Protein AF-A0A6L4AV09-F1 (afdb_monomer_lite)

Structure (mmCIF, N/CA/C/O backbone):
data_AF-A0A6L4AV09-F1
#
_entry.id   AF-A0A6L4AV09-F1
#
loop_
_atom_site.group_PDB
_atom_site.id
_atom_site.type_symbol
_atom_site.label_atom_id
_atom_site.label_alt_id
_atom_site.label_comp_id
_atom_site.label_asym_id
_atom_site.label_entity_id
_atom_site.label_seq_id
_atom_site.pdbx_PDB_ins_code
_atom_site.Cartn_x
_atom_site.Cartn_y
_atom_site.Cartn_z
_atom_site.occupancy
_atom_site.B_iso_or_equiv
_atom_site.auth_seq_id
_atom_site.auth_comp_id
_atom_site.auth_asym_id
_atom_site.auth_atom_id
_atom_site.pdbx_PDB_model_num
ATOM 1 N N . MET A 1 1 ? -16.562 16.890 28.223 1.00 42.34 1 MET A N 1
ATOM 2 C CA . MET A 1 1 ? -15.487 16.801 27.210 1.00 42.34 1 MET A CA 1
ATOM 3 C C . MET A 1 1 ? -16.127 16.490 25.871 1.00 42.34 1 MET A C 1
ATOM 5 O O . MET A 1 1 ? -16.918 15.554 25.822 1.00 42.34 1 MET A O 1
ATOM 9 N N . PRO A 1 2 ? -15.902 17.314 24.840 1.00 45.25 2 PRO A N 1
ATOM 10 C CA . PRO A 1 2 ? -16.667 17.239 23.610 1.00 45.25 2 PRO A CA 1
ATOM 11 C C . PRO A 1 2 ? -16.324 15.964 22.837 1.00 45.25 2 PRO A C 1
ATOM 13 O O . PRO A 1 2 ? -15.172 15.541 22.757 1.00 45.25 2 PRO A O 1
ATOM 16 N N . LEU A 1 3 ? -17.385 15.363 22.312 1.00 47.59 3 LEU A N 1
ATOM 17 C CA . LEU A 1 3 ? -17.435 14.179 21.468 1.00 47.59 3 LEU A CA 1
ATOM 18 C C . LEU A 1 3 ? -16.415 14.290 20.327 1.00 47.59 3 LEU A C 1
ATOM 20 O O . LEU A 1 3 ? -16.528 15.165 19.470 1.00 47.59 3 LEU A O 1
ATOM 24 N N . LEU A 1 4 ? -15.424 13.397 20.304 1.00 49.34 4 LEU A N 1
ATOM 25 C CA . LEU A 1 4 ? -14.531 13.249 19.159 1.00 49.34 4 LEU A CA 1
ATOM 26 C C . LEU A 1 4 ? -15.359 12.813 17.944 1.00 49.34 4 LEU A C 1
ATOM 28 O O . LEU A 1 4 ? -15.794 11.667 17.834 1.00 49.34 4 LEU A O 1
ATOM 32 N N . SER A 1 5 ? -15.580 13.765 17.041 1.00 43.50 5 SER A N 1
ATOM 33 C CA . SER A 1 5 ? -16.205 13.609 15.734 1.00 43.50 5 SER A CA 1
ATOM 34 C C . SER A 1 5 ? -15.740 12.352 14.986 1.00 43.50 5 SER A C 1
ATOM 36 O O . SER A 1 5 ? -14.649 12.292 14.426 1.00 43.50 5 SER A O 1
ATOM 38 N N . GLY A 1 6 ? -16.625 11.359 14.901 1.00 47.72 6 GLY A N 1
ATOM 39 C CA . GLY A 1 6 ? -17.060 10.781 13.623 1.00 47.72 6 GLY A CA 1
ATOM 40 C C . GLY A 1 6 ? -16.080 9.963 12.771 1.00 47.72 6 GLY A C 1
ATOM 41 O O . GLY A 1 6 ? -16.449 9.576 11.662 1.00 47.72 6 GLY A O 1
ATOM 42 N N . ARG A 1 7 ? -14.862 9.643 13.222 1.00 55.66 7 ARG A N 1
ATOM 43 C CA . ARG A 1 7 ? -14.002 8.663 12.530 1.00 55.66 7 ARG A CA 1
ATOM 44 C C . ARG A 1 7 ? -13.794 7.441 13.409 1.00 55.66 7 ARG A C 1
ATOM 46 O O . ARG A 1 7 ? -13.037 7.478 14.370 1.00 55.66 7 ARG A O 1
ATOM 53 N N . THR A 1 8 ? -14.447 6.333 13.048 1.00 79.19 8 THR A N 1
ATOM 54 C CA . THR A 1 8 ? -14.155 5.020 13.641 1.00 79.19 8 THR A CA 1
ATOM 55 C C . THR A 1 8 ? -12.644 4.770 13.538 1.00 79.19 8 THR A C 1
ATOM 57 O O . THR A 1 8 ? -12.118 4.951 12.436 1.00 79.19 8 THR A O 1
ATOM 60 N N . PRO A 1 9 ? -11.942 4.346 14.601 1.00 87.25 9 PRO A N 1
ATOM 61 C CA . PRO A 1 9 ? -10.480 4.190 14.610 1.00 87.25 9 PRO A CA 1
ATOM 62 C C . PRO A 1 9 ? -9.963 3.337 13.441 1.00 87.25 9 PRO A C 1
ATOM 64 O O . PRO A 1 9 ? -8.934 3.646 12.852 1.00 87.25 9 PRO A O 1
ATOM 67 N N . ALA A 1 10 ? -10.750 2.352 12.999 1.00 89.06 10 ALA A N 1
ATOM 68 C CA . ALA A 1 10 ? -10.471 1.554 11.805 1.00 89.06 10 ALA A CA 1
ATOM 69 C C . ALA A 1 10 ? -10.362 2.372 10.502 1.00 89.06 10 ALA A C 1
ATOM 71 O O . ALA A 1 10 ? -9.539 2.059 9.651 1.00 89.06 10 ALA A O 1
ATOM 72 N N . ARG A 1 11 ? -11.166 3.431 10.336 1.00 92.31 11 ARG A N 1
ATOM 73 C CA . ARG A 1 11 ? -11.108 4.329 9.169 1.00 92.31 11 ARG A CA 1
ATOM 74 C C . ARG A 1 11 ? -9.844 5.183 9.191 1.00 92.31 11 ARG A C 1
ATOM 76 O O . ARG A 1 11 ? -9.250 5.406 8.143 1.00 92.31 11 ARG A O 1
ATOM 83 N N . ALA A 1 12 ? -9.446 5.662 10.370 1.00 92.75 12 ALA A N 1
ATOM 84 C CA . ALA A 1 12 ? -8.198 6.402 10.524 1.00 92.75 12 ALA A CA 1
ATOM 85 C C . ALA A 1 12 ? -6.990 5.500 10.236 1.00 92.75 12 ALA A C 1
ATOM 87 O O . ALA A 1 12 ? -6.116 5.892 9.472 1.00 92.75 12 ALA A O 1
ATOM 88 N N . ALA A 1 13 ? -6.988 4.274 10.768 1.00 94.56 13 ALA A N 1
ATOM 89 C CA . ALA A 1 13 ? -5.955 3.280 10.493 1.00 94.56 13 ALA A CA 1
ATOM 90 C C . ALA A 1 13 ? -5.859 2.937 8.999 1.00 94.56 13 ALA A C 1
ATOM 92 O O . ALA A 1 13 ? -4.762 2.921 8.453 1.00 94.56 13 ALA A O 1
ATOM 93 N N . ALA A 1 14 ? -6.998 2.738 8.325 1.00 96.12 14 ALA A N 1
ATOM 94 C CA . ALA A 1 14 ? -7.040 2.491 6.884 1.00 96.12 14 ALA A CA 1
ATOM 95 C C . ALA A 1 14 ? -6.399 3.630 6.081 1.00 96.12 14 ALA A C 1
ATOM 97 O O . ALA A 1 14 ? -5.573 3.384 5.206 1.00 96.12 14 ALA A O 1
ATOM 98 N N . LEU A 1 15 ? -6.764 4.879 6.398 1.00 96.50 15 LEU A N 1
ATOM 99 C CA . LEU A 1 15 ? -6.229 6.058 5.720 1.00 96.50 15 LEU A CA 1
ATOM 100 C C . LEU A 1 15 ? -4.721 6.194 5.944 1.00 96.50 15 LEU A C 1
ATOM 102 O O . LEU A 1 15 ? -3.981 6.413 4.991 1.00 96.50 15 LEU A O 1
ATOM 106 N N . TRP A 1 16 ? -4.258 6.044 7.185 1.00 96.69 16 TRP A N 1
ATOM 107 C CA . TRP A 1 16 ? -2.833 6.133 7.496 1.00 96.69 16 TRP A CA 1
ATOM 108 C C . TRP A 1 16 ? -2.022 5.023 6.837 1.00 96.69 16 TRP A C 1
ATOM 110 O O . TRP A 1 16 ? -0.967 5.309 6.282 1.00 96.69 16 TRP A O 1
ATOM 120 N N . ALA A 1 17 ? -2.523 3.787 6.837 1.00 96.75 17 ALA A N 1
ATOM 121 C CA . ALA A 1 17 ? -1.865 2.674 6.162 1.00 96.75 17 ALA A CA 1
ATOM 122 C C . ALA A 1 17 ? -1.769 2.905 4.649 1.00 96.75 17 ALA A C 1
ATOM 124 O O . ALA A 1 17 ? -0.698 2.718 4.082 1.00 96.75 17 ALA A O 1
ATOM 125 N N . PHE A 1 18 ? -2.842 3.392 4.017 1.00 97.06 18 PHE A N 1
ATOM 126 C CA . PHE A 1 18 ? -2.832 3.757 2.599 1.00 97.06 18 PHE A CA 1
ATOM 127 C C . PHE A 1 18 ? -1.784 4.834 2.288 1.00 97.06 18 PHE A C 1
ATOM 129 O O . PHE A 1 18 ? -1.005 4.695 1.347 1.00 97.06 18 PHE A O 1
ATOM 136 N N . LEU A 1 19 ? -1.745 5.907 3.085 1.00 97.69 19 LEU A N 1
ATOM 137 C CA . LEU A 1 19 ? -0.812 7.019 2.883 1.00 97.69 19 LEU A CA 1
ATOM 138 C C . LEU A 1 19 ? 0.643 6.598 3.105 1.00 97.69 19 LEU A C 1
ATOM 140 O O . LEU A 1 19 ? 1.507 6.964 2.313 1.00 97.69 19 LEU A O 1
ATOM 144 N N . LEU A 1 20 ? 0.914 5.826 4.160 1.00 97.56 20 LEU A N 1
ATOM 145 C CA . LEU A 1 20 ? 2.251 5.308 4.451 1.00 97.56 20 LEU A CA 1
ATOM 146 C C . LEU A 1 20 ? 2.729 4.360 3.357 1.00 97.56 20 LEU A C 1
ATOM 148 O O . LEU A 1 20 ? 3.865 4.483 2.907 1.00 97.56 20 LEU A O 1
ATOM 152 N N . HIS A 1 21 ? 1.858 3.461 2.898 1.00 97.50 21 HIS A N 1
ATOM 153 C CA . HIS A 1 21 ? 2.149 2.577 1.774 1.00 97.50 21 HIS A CA 1
ATOM 154 C C . HIS A 1 21 ? 2.461 3.382 0.511 1.00 97.50 21 HIS A C 1
ATOM 156 O O . HIS A 1 21 ? 3.537 3.223 -0.056 1.00 97.50 21 HIS A O 1
ATOM 162 N N . THR A 1 22 ? 1.591 4.324 0.142 1.00 97.00 22 THR A N 1
ATOM 163 C CA . THR A 1 22 ? 1.787 5.209 -1.017 1.00 97.00 22 THR A CA 1
ATOM 164 C C . THR A 1 22 ? 3.130 5.936 -0.940 1.00 97.00 22 THR A C 1
ATOM 166 O O . THR A 1 22 ? 3.898 5.941 -1.900 1.00 97.00 22 THR A O 1
ATOM 169 N N . ALA A 1 23 ? 3.447 6.527 0.215 1.00 97.50 23 ALA A N 1
ATOM 170 C CA . ALA A 1 23 ? 4.707 7.226 0.426 1.00 97.50 23 ALA A CA 1
ATOM 171 C C . ALA A 1 23 ? 5.916 6.287 0.301 1.00 97.50 23 ALA A C 1
ATOM 173 O O . ALA A 1 23 ? 6.908 6.660 -0.325 1.00 97.50 23 ALA A O 1
ATOM 174 N N . ALA A 1 24 ? 5.830 5.071 0.847 1.00 96.12 24 ALA A N 1
ATOM 175 C CA . ALA A 1 24 ? 6.882 4.067 0.745 1.00 96.12 24 ALA A CA 1
ATOM 176 C C . ALA A 1 24 ? 7.093 3.599 -0.702 1.00 96.12 24 ALA A C 1
ATOM 178 O O . ALA A 1 24 ? 8.233 3.563 -1.162 1.00 96.12 24 ALA A O 1
ATOM 179 N N . VAL A 1 25 ? 6.01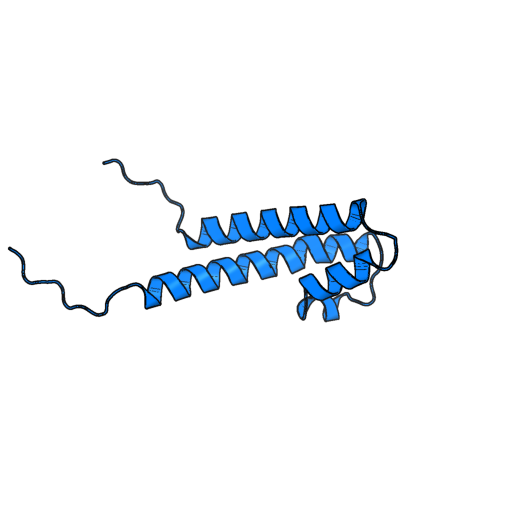5 3.321 -1.441 1.00 95.31 25 VAL A N 1
ATOM 180 C CA . VAL A 1 25 ? 6.072 2.920 -2.854 1.00 95.31 25 VAL A CA 1
ATOM 181 C C . VAL A 1 25 ? 6.735 4.000 -3.704 1.00 95.31 25 VAL A C 1
ATOM 183 O O . VAL A 1 25 ? 7.669 3.710 -4.451 1.00 95.31 25 VAL A O 1
ATOM 186 N N . LEU A 1 26 ? 6.311 5.259 -3.555 1.00 95.06 26 LEU A N 1
ATOM 187 C CA . LEU A 1 26 ? 6.912 6.380 -4.280 1.00 95.06 26 LEU A CA 1
ATOM 188 C C . LEU A 1 26 ? 8.379 6.583 -3.887 1.00 95.06 26 LEU A C 1
ATOM 190 O O . LEU A 1 26 ? 9.224 6.812 -4.751 1.00 95.06 26 LEU A O 1
ATOM 194 N N . TRP A 1 27 ? 8.706 6.475 -2.597 1.00 95.44 27 TRP A N 1
ATOM 195 C CA . TRP A 1 27 ? 10.085 6.590 -2.132 1.00 95.44 27 TRP A CA 1
ATOM 196 C C . TRP A 1 27 ? 10.982 5.511 -2.747 1.00 95.44 27 TRP A C 1
ATOM 198 O O . TRP A 1 27 ? 12.052 5.844 -3.253 1.00 95.44 27 TRP A O 1
ATOM 208 N N . ILE A 1 28 ? 10.536 4.253 -2.778 1.00 93.75 28 ILE A N 1
ATOM 209 C CA . ILE A 1 28 ? 11.271 3.153 -3.414 1.00 93.75 28 ILE A CA 1
ATOM 210 C C . ILE A 1 28 ? 11.429 3.424 -4.907 1.00 93.75 28 ILE A C 1
ATOM 212 O O . ILE A 1 28 ? 12.553 3.432 -5.403 1.00 93.75 28 ILE A O 1
ATOM 216 N N . HIS A 1 29 ? 10.334 3.729 -5.604 1.00 90.56 29 HIS A N 1
ATOM 217 C CA . HIS A 1 29 ? 10.345 3.964 -7.046 1.00 90.56 29 HIS A CA 1
ATOM 218 C C . HIS A 1 29 ? 11.335 5.062 -7.468 1.00 90.56 29 HIS A C 1
ATOM 220 O O . HIS A 1 29 ? 12.060 4.893 -8.444 1.00 90.56 29 HIS A O 1
ATOM 226 N N . PHE A 1 30 ? 11.404 6.172 -6.724 1.00 91.75 30 PHE A N 1
ATOM 227 C CA . PHE A 1 30 ? 12.265 7.306 -7.082 1.00 91.75 30 PHE A CA 1
ATOM 228 C C . PHE A 1 30 ? 13.692 7.237 -6.528 1.00 91.75 30 PHE A C 1
ATOM 230 O O . PHE A 1 30 ? 14.552 7.982 -7.000 1.00 91.75 30 PHE A O 1
ATOM 237 N N . ARG A 1 31 ? 13.962 6.430 -5.495 1.00 91.75 31 ARG A N 1
ATOM 238 C CA . ARG A 1 31 ? 15.280 6.405 -4.828 1.00 91.75 31 ARG A CA 1
ATOM 239 C C . ARG A 1 31 ? 16.086 5.146 -5.091 1.00 91.75 31 ARG A C 1
ATOM 241 O O . ARG A 1 31 ? 17.294 5.168 -4.864 1.00 91.75 31 ARG A O 1
ATOM 248 N N . TRP A 1 32 ? 15.450 4.065 -5.521 1.00 90.44 32 TRP A N 1
ATOM 249 C CA . TRP A 1 32 ? 16.123 2.788 -5.713 1.00 90.44 32 TRP A CA 1
ATOM 250 C C . TRP A 1 32 ? 16.584 2.608 -7.155 1.00 90.44 32 TRP A C 1
ATOM 252 O O . TRP A 1 32 ? 16.079 3.238 -8.083 1.00 90.44 32 TRP A O 1
ATOM 262 N N . GLN A 1 33 ? 17.578 1.739 -7.338 1.00 83.31 33 GLN A N 1
ATOM 263 C CA . GLN A 1 33 ? 18.075 1.403 -8.667 1.00 83.31 33 GLN A CA 1
ATOM 264 C C . GLN A 1 33 ? 16.986 0.681 -9.484 1.00 83.31 33 GLN A C 1
ATOM 266 O O . GLN A 1 33 ? 16.260 -0.153 -8.924 1.00 83.31 33 GLN A O 1
ATOM 271 N N . PRO A 1 34 ? 16.895 0.948 -10.802 1.00 73.25 34 PRO A N 1
ATOM 272 C CA . PRO A 1 34 ? 15.995 0.222 -11.694 1.00 73.25 34 PRO A CA 1
ATOM 273 C C . PRO A 1 34 ? 16.187 -1.299 -11.567 1.00 73.25 34 PRO A C 1
ATOM 275 O O . PRO A 1 34 ? 17.316 -1.783 -11.550 1.00 73.25 34 PRO A O 1
ATOM 278 N N . GLY A 1 35 ? 15.091 -2.053 -11.439 1.00 71.88 35 GLY A N 1
ATOM 279 C CA . GLY A 1 35 ? 15.092 -3.516 -11.272 1.00 71.88 35 GLY A CA 1
ATOM 280 C C . GLY A 1 35 ? 15.085 -4.009 -9.817 1.00 71.88 35 GLY A C 1
ATOM 281 O O . GLY A 1 35 ? 14.330 -4.923 -9.496 1.00 71.88 35 GLY A O 1
ATOM 282 N N . LEU A 1 36 ? 15.837 -3.377 -8.908 1.00 83.12 36 LEU A N 1
ATOM 283 C CA . LEU A 1 36 ? 15.750 -3.678 -7.467 1.00 83.12 36 LEU A CA 1
ATOM 284 C C . LEU A 1 36 ? 14.458 -3.120 -6.854 1.00 83.12 36 LEU A C 1
ATOM 286 O O . LEU A 1 36 ? 13.829 -3.787 -6.033 1.00 83.12 36 LEU A O 1
ATOM 290 N N . GLY A 1 37 ? 14.049 -1.918 -7.280 1.00 85.19 37 GLY A N 1
ATOM 291 C CA . GLY A 1 37 ? 12.820 -1.271 -6.813 1.00 85.19 37 GLY A CA 1
ATOM 292 C C . GLY A 1 37 ? 11.569 -2.109 -7.088 1.00 85.19 37 GLY A C 1
ATOM 293 O O . GLY A 1 37 ? 10.810 -2.384 -6.164 1.00 85.19 37 GLY A O 1
ATOM 294 N N . ASP A 1 38 ? 11.398 -2.590 -8.322 1.00 85.19 38 ASP A N 1
ATOM 295 C CA . ASP A 1 38 ? 10.223 -3.381 -8.720 1.00 85.19 38 ASP A CA 1
ATOM 296 C C . ASP A 1 38 ? 10.117 -4.693 -7.923 1.00 85.19 38 ASP A C 1
ATOM 298 O O . ASP A 1 38 ? 9.028 -5.078 -7.499 1.00 85.19 38 ASP A O 1
ATOM 302 N N . GLY A 1 39 ? 11.251 -5.340 -7.628 1.00 89.31 39 GLY A N 1
ATOM 303 C CA . GLY A 1 39 ? 11.284 -6.530 -6.775 1.00 89.31 39 GLY A CA 1
ATOM 304 C C . GLY A 1 39 ? 10.839 -6.249 -5.336 1.00 89.31 39 GLY A C 1
ATOM 305 O O . GLY A 1 39 ? 10.060 -7.015 -4.769 1.00 89.31 39 GLY A O 1
ATOM 306 N N . VAL A 1 40 ? 11.285 -5.139 -4.741 1.00 91.44 40 VAL A N 1
ATOM 307 C CA . VAL A 1 40 ? 10.880 -4.746 -3.377 1.00 91.44 40 VAL A CA 1
ATOM 308 C C . VAL A 1 40 ? 9.394 -4.406 -3.325 1.00 91.44 40 VAL A C 1
ATOM 310 O O . VAL A 1 40 ? 8.690 -4.856 -2.423 1.00 91.44 40 VAL A O 1
ATOM 313 N N . LEU A 1 41 ? 8.903 -3.661 -4.312 1.00 92.25 41 LEU A N 1
ATOM 314 C CA . LEU A 1 41 ? 7.486 -3.335 -4.445 1.00 92.25 41 LEU A CA 1
ATOM 315 C C . LEU A 1 41 ? 6.629 -4.603 -4.593 1.00 92.25 41 LEU A C 1
ATOM 317 O O . LEU A 1 41 ? 5.607 -4.738 -3.923 1.00 92.25 41 LEU A O 1
ATOM 321 N N . ALA A 1 42 ? 7.076 -5.577 -5.393 1.00 91.88 42 ALA A N 1
ATOM 322 C CA . ALA A 1 42 ? 6.383 -6.857 -5.535 1.00 91.88 42 ALA A CA 1
ATOM 323 C C . ALA A 1 42 ? 6.290 -7.614 -4.200 1.00 91.88 42 ALA A C 1
ATOM 325 O O . ALA A 1 42 ? 5.257 -8.219 -3.910 1.00 91.88 42 ALA A 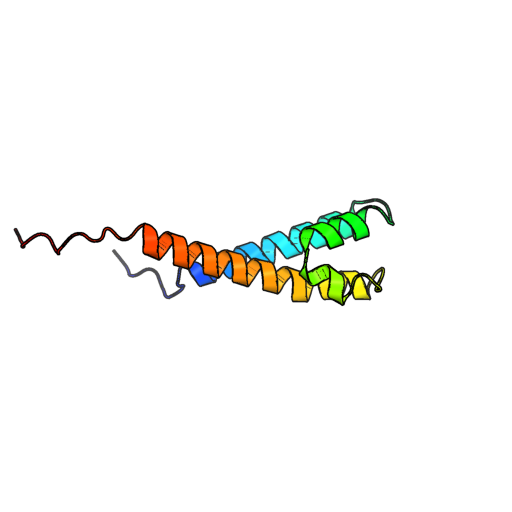O 1
ATOM 326 N N . TRP A 1 43 ? 7.332 -7.551 -3.368 1.00 93.06 43 TRP A N 1
ATOM 327 C CA . TRP A 1 43 ? 7.322 -8.134 -2.025 1.00 93.06 43 TRP A CA 1
ATOM 328 C C . TRP A 1 43 ? 6.402 -7.395 -1.052 1.00 93.06 43 TRP A C 1
ATOM 330 O O . TRP A 1 43 ? 5.703 -8.041 -0.274 1.00 93.06 43 TRP A O 1
ATOM 340 N N . MET A 1 44 ? 6.368 -6.063 -1.101 1.00 94.06 44 MET A N 1
ATOM 341 C CA . MET A 1 44 ? 5.486 -5.254 -0.249 1.00 94.06 44 MET A CA 1
ATOM 342 C C . MET A 1 44 ? 4.000 -5.524 -0.492 1.00 94.06 44 MET A C 1
ATOM 344 O O . MET A 1 44 ? 3.202 -5.438 0.442 1.00 94.06 44 MET A O 1
ATOM 348 N N . ASP A 1 45 ? 3.642 -5.846 -1.734 1.00 94.06 45 ASP A N 1
ATOM 349 C CA . ASP A 1 45 ? 2.260 -6.084 -2.154 1.00 94.06 45 ASP A CA 1
ATOM 350 C C . ASP A 1 45 ? 1.918 -7.577 -2.279 1.00 94.06 45 ASP A C 1
ATOM 352 O O . ASP A 1 45 ? 0.870 -7.939 -2.819 1.00 94.06 45 ASP A O 1
ATOM 356 N N . PHE A 1 46 ? 2.783 -8.472 -1.801 1.00 92.00 46 PHE A N 1
ATOM 357 C CA . PHE A 1 46 ? 2.540 -9.912 -1.842 1.00 92.00 46 PHE A CA 1
ATOM 358 C C . PHE A 1 46 ? 1.357 -10.313 -0.928 1.00 92.00 46 PHE A C 1
ATOM 360 O O . PHE A 1 46 ? 1.241 -9.797 0.185 1.00 92.00 46 PHE A O 1
ATOM 367 N N . PRO A 1 47 ? 0.475 -11.252 -1.337 1.00 93.38 47 PRO A N 1
ATOM 368 C CA . PRO A 1 47 ? 0.488 -12.031 -2.584 1.00 93.38 47 PRO A CA 1
ATOM 369 C C . PRO A 1 47 ? -0.198 -11.344 -3.771 1.00 93.38 47 PRO A C 1
ATOM 371 O O . PRO A 1 47 ? -0.214 -11.899 -4.867 1.00 93.38 47 PRO A O 1
ATOM 374 N N . LEU A 1 48 ? -0.789 -10.165 -3.572 1.00 92.19 48 LEU A N 1
ATOM 375 C CA . LEU A 1 48 ? -1.574 -9.466 -4.589 1.00 92.19 48 LEU A CA 1
ATOM 376 C C . LEU A 1 48 ? -0.733 -9.147 -5.837 1.00 92.19 48 LEU A C 1
ATOM 378 O O . LEU A 1 48 ? -1.220 -9.289 -6.957 1.00 92.19 48 LEU A O 1
ATOM 382 N N . SER A 1 49 ? 0.551 -8.841 -5.638 1.00 91.56 49 SER A N 1
ATOM 383 C CA . SER A 1 49 ? 1.534 -8.611 -6.701 1.00 91.56 49 SER A CA 1
ATOM 384 C C . SER A 1 49 ? 1.637 -9.733 -7.734 1.00 91.56 49 SER A C 1
ATOM 386 O O . SER A 1 49 ? 1.977 -9.455 -8.879 1.00 91.56 49 SER A O 1
ATOM 388 N N . LEU A 1 50 ? 1.272 -10.977 -7.406 1.00 93.19 50 LEU A N 1
ATOM 389 C CA . LEU A 1 50 ? 1.255 -12.085 -8.369 1.00 93.19 50 LEU A CA 1
ATOM 390 C C . LEU A 1 50 ? 0.282 -11.850 -9.536 1.00 93.19 50 LEU A C 1
ATOM 392 O O . LEU A 1 50 ? 0.504 -12.364 -10.629 1.00 93.19 50 LEU A O 1
ATOM 396 N N . LEU A 1 51 ? -0.770 -11.049 -9.335 1.00 93.44 51 LEU A N 1
ATOM 397 C CA . LEU A 1 51 ? -1.760 -10.740 -10.371 1.00 93.44 51 LEU A CA 1
ATOM 398 C C . LEU A 1 51 ? -1.215 -9.783 -11.444 1.00 93.44 51 LEU A C 1
ATOM 400 O O . LEU A 1 51 ? -1.691 -9.795 -12.578 1.00 93.44 51 LEU A O 1
ATOM 404 N N . TRP A 1 52 ? -0.210 -8.972 -11.107 1.00 89.69 52 TRP A N 1
ATOM 405 C CA . TRP A 1 52 ? 0.375 -7.964 -12.000 1.00 89.69 52 TRP A CA 1
ATOM 406 C C . TRP A 1 52 ? 1.904 -8.016 -12.073 1.00 89.69 52 TRP A C 1
ATOM 408 O O . TRP A 1 52 ? 2.518 -7.119 -12.639 1.00 89.69 52 TRP A O 1
ATOM 418 N N . GLY A 1 53 ? 2.538 -9.072 -11.560 1.00 85.00 53 GLY A N 1
ATOM 419 C CA . GLY A 1 53 ? 3.997 -9.234 -11.571 1.00 85.00 53 GLY A CA 1
ATOM 420 C C . GLY A 1 53 ? 4.600 -9.404 -12.969 1.00 85.00 53 GLY A C 1
ATOM 421 O O . GLY A 1 53 ? 5.812 -9.344 -13.127 1.00 85.00 53 GLY A O 1
ATOM 422 N N . HIS A 1 54 ? 3.757 -9.595 -13.988 1.00 88.94 54 HIS A N 1
ATOM 423 C CA . HIS A 1 54 ? 4.148 -9.569 -15.397 1.00 88.94 54 HIS A CA 1
ATOM 424 C C . HIS A 1 54 ? 4.268 -8.140 -15.963 1.00 88.94 54 HIS A C 1
ATOM 426 O O . HIS A 1 54 ? 4.784 -7.962 -17.065 1.00 88.94 54 HIS A O 1
ATOM 432 N N . LEU A 1 55 ? 3.766 -7.129 -15.246 1.00 89.25 55 LEU A N 1
ATOM 433 C CA . LEU A 1 55 ? 3.907 -5.720 -15.604 1.00 89.25 55 LEU A CA 1
ATOM 434 C C . LEU A 1 55 ? 5.245 -5.177 -15.092 1.00 89.25 55 LEU A C 1
ATOM 436 O O . LEU A 1 55 ? 5.763 -5.631 -14.076 1.00 89.25 55 LEU A O 1
ATOM 440 N N . SER A 1 56 ? 5.766 -4.148 -15.755 1.00 87.25 56 SER A N 1
ATOM 441 C CA . SER A 1 56 ? 6.971 -3.427 -15.334 1.00 87.25 56 SER A CA 1
ATOM 442 C C . SER A 1 56 ? 6.790 -1.916 -15.470 1.00 87.25 56 SER A C 1
ATOM 444 O O . SER A 1 56 ? 5.891 -1.446 -16.174 1.00 87.25 56 SER A O 1
ATOM 446 N N . GLY A 1 57 ? 7.620 -1.137 -14.772 1.00 86.88 57 GLY A N 1
ATOM 447 C CA . GLY A 1 57 ? 7.623 0.324 -14.872 1.00 86.88 57 GLY A CA 1
ATOM 448 C C . GLY A 1 57 ? 6.304 0.981 -14.441 1.00 86.88 57 GLY A C 1
ATOM 449 O O . GLY A 1 57 ? 5.766 0.696 -13.373 1.00 86.88 57 GLY A O 1
ATOM 450 N N . GLY A 1 58 ? 5.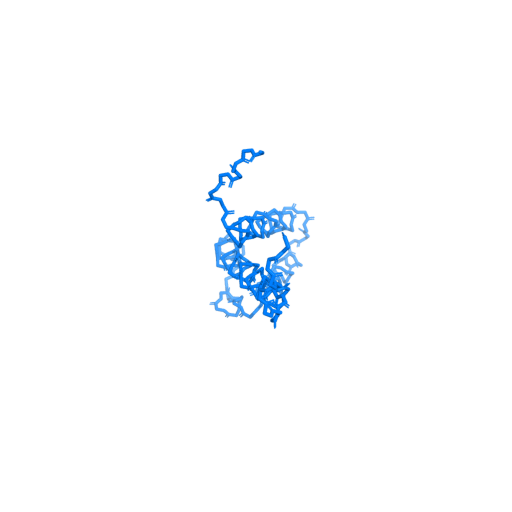784 1.898 -15.264 1.00 90.31 58 GLY A N 1
ATOM 451 C CA . GLY A 1 58 ? 4.615 2.728 -14.934 1.00 90.31 58 GLY A CA 1
ATOM 452 C C . GLY A 1 58 ? 3.333 1.946 -14.596 1.00 90.31 58 GLY A C 1
ATOM 453 O O . GLY A 1 58 ? 2.727 2.220 -13.560 1.00 90.31 58 GLY A O 1
ATOM 454 N N . PRO A 1 59 ? 2.912 0.961 -15.413 1.00 92.06 59 PRO A N 1
ATOM 455 C CA . PRO A 1 59 ? 1.760 0.119 -15.093 1.00 92.06 59 PRO A CA 1
ATOM 456 C C . PRO A 1 59 ? 1.917 -0.637 -13.771 1.00 92.06 59 PRO A C 1
ATOM 458 O O . PRO A 1 59 ? 0.990 -0.658 -12.964 1.00 92.06 59 PRO A O 1
ATOM 461 N N . PHE A 1 60 ? 3.098 -1.205 -13.518 1.00 91.31 60 PHE A N 1
ATOM 462 C CA . PHE A 1 60 ? 3.384 -1.908 -12.269 1.00 91.31 60 PHE A CA 1
ATOM 463 C C . PHE A 1 60 ? 3.267 -0.972 -11.055 1.00 91.31 60 PHE A C 1
ATOM 465 O O . PHE A 1 60 ? 2.594 -1.301 -10.077 1.00 91.31 60 PHE A O 1
ATOM 472 N N . LEU A 1 61 ? 3.825 0.239 -11.158 1.00 92.06 61 LEU A N 1
ATOM 473 C CA . LEU A 1 61 ? 3.690 1.278 -10.138 1.00 92.06 61 LEU A CA 1
ATOM 474 C C . LEU A 1 61 ? 2.221 1.642 -9.878 1.00 92.06 61 LEU A C 1
ATOM 476 O O . LEU A 1 61 ? 1.811 1.751 -8.724 1.00 92.06 61 LEU A O 1
ATOM 480 N N . ALA A 1 62 ? 1.412 1.811 -10.926 1.00 94.56 62 ALA A N 1
ATOM 481 C CA . ALA A 1 62 ? 0.002 2.168 -10.782 1.00 94.56 62 ALA A CA 1
ATOM 482 C C . ALA A 1 62 ? -0.792 1.092 -10.020 1.00 94.56 62 ALA A C 1
ATOM 484 O O . ALA A 1 62 ? -1.568 1.419 -9.119 1.00 94.56 62 ALA A O 1
ATOM 485 N N . PHE A 1 63 ? -0.569 -0.189 -10.336 1.00 94.81 63 PHE A N 1
ATOM 486 C CA . PHE A 1 63 ? -1.193 -1.296 -9.608 1.00 94.81 63 PHE A CA 1
ATOM 487 C C . PHE A 1 63 ? -0.702 -1.395 -8.165 1.00 94.81 63 PHE A C 1
ATOM 489 O O . PHE A 1 63 ? -1.525 -1.591 -7.272 1.00 94.81 63 PHE A O 1
ATOM 496 N N . SER A 1 64 ? 0.594 -1.188 -7.919 1.00 93.25 64 SER A N 1
ATOM 497 C CA . SER A 1 64 ? 1.142 -1.142 -6.561 1.00 93.25 64 SER A CA 1
ATOM 498 C C . SER A 1 64 ? 0.452 -0.056 -5.724 1.00 93.25 64 SER A C 1
ATOM 500 O O . SER A 1 64 ? -0.117 -0.347 -4.674 1.00 93.25 64 SER A O 1
ATOM 502 N N . LEU A 1 65 ? 0.358 1.175 -6.237 1.00 95.81 65 LEU A N 1
ATOM 503 C CA . LEU A 1 65 ? -0.292 2.293 -5.541 1.00 95.81 65 LEU A CA 1
ATOM 504 C C . LEU A 1 65 ? -1.779 2.045 -5.249 1.00 95.81 65 LEU A C 1
ATOM 506 O O . LEU A 1 65 ? -2.256 2.335 -4.152 1.00 95.81 65 LEU A O 1
ATOM 510 N N . LEU A 1 66 ? -2.526 1.525 -6.224 1.00 95.69 66 LEU A N 1
ATOM 511 C CA . LEU A 1 66 ? -3.972 1.352 -6.090 1.00 95.69 66 LEU A CA 1
ATOM 512 C C . LEU A 1 66 ? -4.326 0.076 -5.324 1.00 95.69 66 LEU A C 1
ATOM 514 O O . LEU A 1 66 ? -4.999 0.131 -4.295 1.00 95.69 66 LEU A O 1
ATOM 518 N N . ALA A 1 67 ? -3.892 -1.077 -5.829 1.00 94.75 67 ALA A N 1
ATOM 519 C CA . ALA A 1 67 ? -4.281 -2.377 -5.303 1.00 94.75 67 ALA A CA 1
ATOM 520 C C . ALA A 1 67 ? -3.479 -2.744 -4.045 1.00 94.75 67 ALA A C 1
ATOM 522 O O . ALA A 1 67 ? -4.070 -3.203 -3.065 1.00 94.75 67 ALA A O 1
ATOM 523 N N . GLY A 1 68 ? -2.171 -2.465 -4.030 1.00 94.44 68 GLY A N 1
ATOM 524 C CA . GLY A 1 68 ? -1.338 -2.586 -2.829 1.00 94.44 68 GLY A CA 1
ATOM 525 C C . GLY A 1 68 ? -1.813 -1.643 -1.723 1.00 94.44 68 GLY A C 1
ATOM 526 O O . GLY A 1 68 ? -2.112 -2.083 -0.611 1.00 94.44 68 GLY A O 1
ATOM 527 N N . GLY A 1 69 ? -2.026 -0.365 -2.047 1.00 95.81 69 GLY A N 1
ATOM 528 C CA . GLY A 1 69 ? -2.557 0.612 -1.092 1.00 95.81 69 GLY A CA 1
ATOM 529 C C . GLY A 1 69 ? -3.906 0.188 -0.497 1.00 95.81 69 GLY A C 1
ATOM 530 O O . GLY A 1 69 ? -4.108 0.260 0.720 1.00 95.81 69 GLY A O 1
ATOM 531 N N . ALA A 1 70 ? -4.826 -0.310 -1.329 1.00 96.56 70 ALA A N 1
ATOM 532 C CA . ALA A 1 70 ? -6.117 -0.826 -0.875 1.00 96.56 70 ALA A CA 1
ATOM 533 C C . ALA A 1 70 ? -5.976 -2.050 0.047 1.00 96.56 70 ALA A C 1
ATOM 535 O O . ALA A 1 70 ? -6.662 -2.117 1.071 1.00 96.56 70 ALA A O 1
ATOM 536 N N . LEU A 1 71 ? -5.074 -2.988 -0.268 1.00 96.06 71 LEU A N 1
ATOM 537 C CA . LEU A 1 71 ? -4.778 -4.145 0.581 1.00 96.06 71 LEU A CA 1
ATOM 538 C C . LEU A 1 71 ? -4.334 -3.697 1.979 1.00 96.06 71 LEU A C 1
ATOM 540 O O . LEU A 1 71 ? -4.922 -4.115 2.979 1.00 96.06 71 LEU A O 1
ATOM 544 N N . TRP A 1 72 ? -3.349 -2.801 2.059 1.00 97.00 72 TRP A N 1
ATOM 545 C CA . TRP A 1 72 ? -2.833 -2.296 3.333 1.00 97.00 72 TRP A CA 1
ATOM 546 C C . TRP A 1 72 ? -3.892 -1.536 4.137 1.00 97.00 72 TRP A C 1
ATOM 548 O O . TRP A 1 72 ? -3.990 -1.710 5.355 1.00 97.00 72 TRP A O 1
ATOM 558 N N . ALA A 1 73 ? -4.746 -0.758 3.469 1.00 97.19 73 ALA A N 1
ATOM 559 C CA . ALA A 1 73 ? -5.867 -0.077 4.109 1.00 97.19 73 ALA A CA 1
ATOM 560 C C . ALA A 1 73 ? -6.862 -1.067 4.743 1.00 97.19 73 ALA A C 1
ATOM 562 O O . ALA A 1 73 ? -7.289 -0.881 5.889 1.00 97.19 73 ALA A O 1
ATOM 563 N N . VAL A 1 74 ? -7.217 -2.134 4.019 1.00 96.75 74 VAL A N 1
ATOM 564 C CA . VAL A 1 74 ? -8.127 -3.186 4.498 1.00 96.75 74 VAL A CA 1
ATOM 565 C C . VAL A 1 74 ? -7.508 -3.959 5.660 1.00 96.75 74 VAL A C 1
ATOM 567 O O . VAL A 1 74 ? -8.185 -4.168 6.670 1.00 96.75 74 VAL A O 1
ATOM 570 N N . LEU A 1 75 ? -6.228 -4.330 5.564 1.00 96.00 75 LEU A N 1
ATOM 571 C CA . LEU A 1 75 ? -5.506 -5.021 6.634 1.00 96.00 75 LEU A CA 1
ATOM 572 C C . LEU A 1 75 ? -5.459 -4.181 7.909 1.00 96.00 75 LEU A C 1
ATOM 574 O O . LEU A 1 75 ? -5.839 -4.665 8.975 1.00 96.00 75 LEU A O 1
ATOM 578 N N . ALA A 1 76 ? -5.083 -2.905 7.811 1.00 96.44 76 ALA A N 1
ATOM 579 C CA . ALA A 1 76 ? -5.031 -2.013 8.965 1.00 96.44 76 ALA A CA 1
ATOM 580 C C . ALA A 1 76 ? -6.414 -1.806 9.599 1.00 96.44 76 ALA A C 1
ATOM 582 O O . ALA A 1 76 ? -6.553 -1.852 10.825 1.00 96.44 76 ALA A O 1
ATOM 583 N N . ALA A 1 77 ? -7.463 -1.635 8.786 1.00 95.06 77 ALA A N 1
ATOM 584 C CA . ALA A 1 77 ? -8.835 -1.554 9.281 1.00 95.06 77 ALA A CA 1
ATOM 585 C C . ALA A 1 77 ? -9.266 -2.843 9.996 1.00 95.06 77 ALA A C 1
ATOM 587 O O . ALA A 1 77 ? -9.871 -2.779 11.070 1.00 95.06 77 ALA A O 1
ATOM 588 N N . GLY A 1 78 ? -8.967 -4.002 9.405 1.00 95.44 78 GLY A N 1
ATOM 589 C CA . GLY A 1 78 ? -9.279 -5.323 9.945 1.00 95.44 78 GLY A CA 1
ATOM 590 C C . GLY A 1 78 ? -8.574 -5.579 11.273 1.00 95.44 78 GLY A C 1
ATOM 591 O O . GLY A 1 78 ? -9.238 -5.895 12.259 1.00 95.44 78 GLY A O 1
ATOM 592 N N . LEU A 1 79 ? -7.262 -5.342 11.329 1.00 95.50 79 LEU A N 1
ATOM 593 C CA . LEU A 1 79 ? -6.451 -5.455 12.542 1.00 95.50 79 LEU A CA 1
ATOM 594 C C . LEU A 1 79 ? -6.946 -4.510 13.636 1.00 95.50 79 LEU A C 1
ATOM 596 O O . LEU A 1 79 ? -7.157 -4.940 14.765 1.00 95.50 79 LEU A O 1
ATOM 600 N N . THR A 1 80 ? -7.235 -3.251 13.303 1.00 94.06 80 THR A N 1
ATOM 601 C CA . THR A 1 80 ? -7.770 -2.282 14.274 1.00 94.06 80 THR A CA 1
ATOM 602 C C . THR A 1 80 ? -9.112 -2.739 14.847 1.00 94.06 80 THR A C 1
ATOM 604 O O . THR A 1 80 ? -9.362 -2.603 16.044 1.00 94.06 80 THR A O 1
ATOM 607 N N . ARG A 1 81 ? -9.991 -3.308 14.010 1.00 91.75 81 ARG A N 1
ATOM 608 C CA . ARG A 1 81 ? -11.265 -3.881 14.469 1.00 91.75 81 ARG A CA 1
ATOM 609 C C . ARG A 1 81 ? -11.049 -5.107 15.348 1.00 91.75 81 ARG A C 1
ATOM 611 O O . ARG A 1 81 ? -11.741 -5.229 16.353 1.00 91.75 81 ARG A O 1
ATOM 618 N N . LEU A 1 82 ? -10.131 -5.996 14.977 1.00 92.75 82 LEU A N 1
ATOM 619 C CA . LEU A 1 82 ? -9.823 -7.206 15.735 1.00 92.75 82 LEU A CA 1
ATOM 620 C C . LEU A 1 82 ? -9.256 -6.860 17.113 1.00 92.75 82 LEU A C 1
ATOM 622 O O . LEU A 1 82 ? -9.787 -7.321 18.117 1.00 92.75 82 LEU A O 1
ATOM 626 N N . VAL A 1 83 ? -8.261 -5.974 17.169 1.00 91.75 83 VAL A N 1
ATOM 627 C CA . VAL A 1 83 ? -7.693 -5.466 18.425 1.00 91.75 83 VAL A CA 1
ATOM 628 C C . VAL A 1 83 ? -8.774 -4.796 19.267 1.00 91.75 83 VAL A C 1
ATOM 630 O O . VAL A 1 83 ? -8.902 -5.096 20.446 1.00 91.75 83 VAL A O 1
ATOM 633 N N . GLY A 1 84 ? -9.622 -3.960 18.662 1.00 88.75 84 GLY A N 1
ATOM 634 C CA . GLY A 1 84 ? -10.740 -3.333 19.367 1.00 88.75 84 GLY A CA 1
ATOM 635 C C . GLY A 1 84 ? -11.787 -4.320 19.901 1.00 88.75 84 GLY A C 1
ATOM 636 O O . GLY A 1 84 ? -12.491 -3.985 20.850 1.00 88.75 84 GLY A O 1
ATOM 637 N N . ARG A 1 85 ? -11.910 -5.520 19.316 1.00 87.81 85 ARG A N 1
ATOM 638 C CA . ARG A 1 85 ? -12.759 -6.602 19.844 1.00 87.81 85 ARG A CA 1
ATOM 639 C C . ARG A 1 85 ? -12.081 -7.321 21.004 1.00 87.81 85 ARG A C 1
ATOM 641 O O . ARG A 1 85 ? -12.710 -7.474 22.036 1.00 87.81 85 ARG A O 1
ATOM 648 N N . LEU A 1 86 ? -10.814 -7.701 20.846 1.00 89.38 86 LEU A N 1
ATOM 649 C CA . LEU A 1 86 ? -10.046 -8.424 21.866 1.00 89.38 86 LEU A CA 1
ATOM 650 C C . LEU A 1 86 ? -9.754 -7.574 23.111 1.00 89.38 86 LEU A C 1
ATOM 652 O O . LEU A 1 86 ? -9.624 -8.104 24.205 1.00 89.38 86 LEU A O 1
ATOM 656 N N . ALA A 1 87 ? -9.649 -6.255 22.947 1.00 84.81 87 ALA A N 1
ATOM 657 C CA . ALA A 1 87 ? -9.402 -5.321 24.040 1.00 84.81 87 ALA A CA 1
ATOM 658 C C . ALA A 1 87 ? -10.670 -4.931 24.815 1.00 84.81 87 ALA A C 1
ATOM 660 O O . ALA A 1 87 ? -10.561 -4.238 25.826 1.00 84.81 87 ALA A O 1
ATOM 661 N N . ARG A 1 88 ? -11.871 -5.322 24.358 1.00 78.31 88 ARG A N 1
ATOM 662 C CA . ARG A 1 88 ? -13.087 -5.153 25.162 1.00 78.31 88 ARG A CA 1
ATOM 663 C C . ARG A 1 88 ? -13.102 -6.263 26.209 1.00 78.31 88 ARG A C 1
ATOM 665 O O . ARG A 1 88 ? -13.177 -7.422 25.819 1.00 78.31 88 ARG A O 1
ATOM 672 N N . PRO A 1 89 ? -13.024 -5.938 27.508 1.00 69.38 89 PRO A N 1
ATOM 673 C CA . PRO A 1 89 ? -13.160 -6.953 28.533 1.00 69.38 89 PRO A CA 1
ATOM 674 C C . PRO A 1 89 ? -14.571 -7.539 28.446 1.00 69.38 89 PRO A C 1
ATOM 676 O O . PRO A 1 89 ? -15.542 -6.782 28.479 1.00 69.38 89 PRO A O 1
ATOM 679 N N . ASP A 1 90 ? -14.687 -8.866 28.408 1.00 64.88 90 ASP A N 1
ATOM 680 C CA . ASP A 1 90 ? -15.943 -9.609 28.608 1.00 64.88 90 ASP A CA 1
ATOM 681 C C . ASP A 1 90 ? -16.418 -9.527 30.078 1.00 64.88 90 ASP A C 1
ATOM 683 O O . ASP A 1 90 ? -16.855 -10.503 30.685 1.00 64.88 90 ASP A O 1
ATOM 687 N N . GLY A 1 91 ? -16.271 -8.359 30.704 1.00 61.16 91 GLY A N 1
ATOM 688 C CA . GLY A 1 91 ? -16.689 -8.118 32.074 1.00 61.16 91 GLY A CA 1
ATOM 689 C C . GLY A 1 91 ? -18.166 -7.734 32.100 1.00 61.16 91 GLY A C 1
ATOM 690 O O . GLY A 1 91 ? -18.544 -6.807 31.375 1.00 61.16 91 GLY A O 1
ATOM 691 N N . PRO A 1 92 ? -19.012 -8.382 32.926 1.00 61.62 92 PRO A N 1
ATOM 692 C CA . PRO A 1 92 ? -20.360 -7.882 33.158 1.00 61.62 92 PRO A CA 1
ATOM 693 C C . PRO A 1 92 ? -20.280 -6.413 33.600 1.00 61.62 92 PRO A C 1
ATOM 695 O O . PRO A 1 92 ? -19.317 -6.043 34.283 1.00 61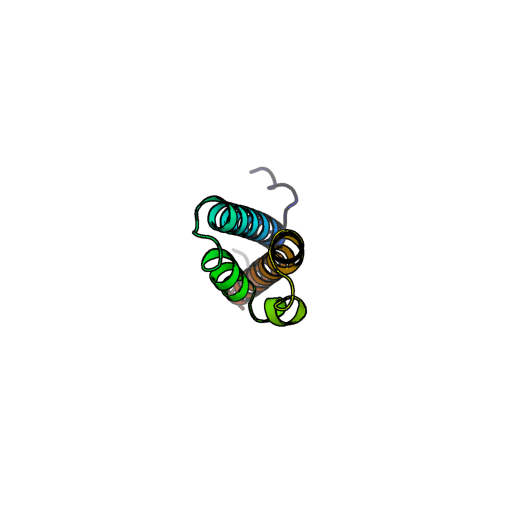.62 92 PRO A O 1
ATOM 698 N N . PRO A 1 93 ? -21.252 -5.561 33.218 1.00 64.19 93 PRO A N 1
ATOM 699 C CA . PRO A 1 93 ? -21.302 -4.196 33.719 1.00 64.19 93 PRO A CA 1
ATOM 700 C C . PRO A 1 93 ? -21.215 -4.260 35.242 1.00 64.19 93 PRO A C 1
ATOM 702 O O . PRO A 1 93 ? -22.040 -4.915 35.881 1.00 64.19 93 PRO A O 1
ATOM 705 N N . ALA A 1 94 ? -20.174 -3.645 35.8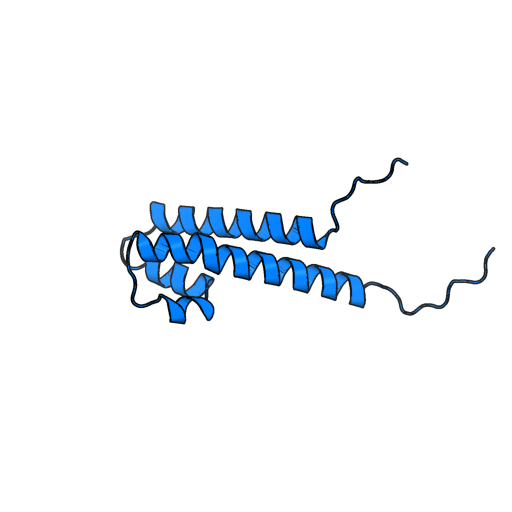11 1.00 63.09 94 ALA A N 1
ATOM 706 C CA . ALA A 1 94 ? -20.040 -3.554 37.254 1.00 63.09 94 ALA A CA 1
ATOM 707 C C . ALA A 1 94 ? -21.353 -2.959 37.790 1.00 63.09 94 ALA A C 1
ATOM 709 O O . ALA A 1 94 ? -21.762 -1.901 37.296 1.00 63.09 94 ALA A O 1
ATOM 710 N N . PRO A 1 95 ? -22.057 -3.636 38.718 1.00 63.34 95 PRO A N 1
ATOM 711 C CA . PRO A 1 95 ? -23.278 -3.089 39.275 1.0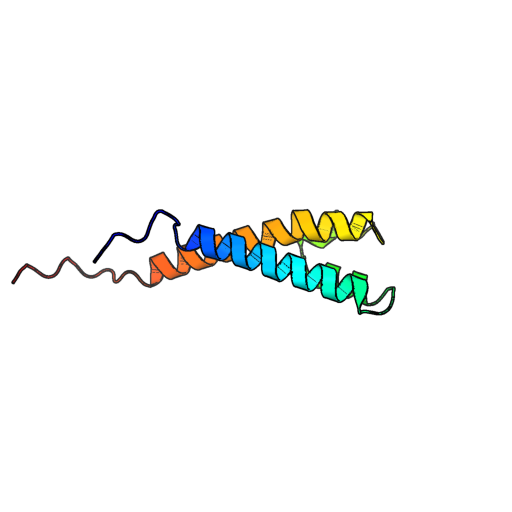0 63.34 95 PRO A CA 1
ATOM 712 C C . PRO A 1 95 ? -22.960 -1.714 39.854 1.00 63.34 95 PRO A C 1
ATOM 714 O O . PRO A 1 95 ? -21.977 -1.556 40.583 1.00 63.34 95 PRO A O 1
ATOM 717 N N . GLY A 1 96 ? -23.758 -0.733 39.432 1.00 69.62 96 GLY A N 1
ATOM 718 C CA . GLY A 1 96 ? -23.562 0.675 39.737 1.00 69.62 96 GLY A CA 1
ATOM 719 C C . GLY A 1 96 ? -23.279 0.906 41.217 1.00 69.62 96 GLY A C 1
ATOM 720 O O . GLY A 1 96 ? -23.952 0.352 42.088 1.00 69.62 96 GLY A O 1
ATOM 721 N N . ARG A 1 97 ? -22.265 1.727 41.470 1.00 44.53 97 ARG A N 1
ATOM 722 C CA . ARG A 1 97 ? -22.131 2.490 42.705 1.00 44.53 97 ARG A CA 1
ATOM 723 C C . ARG A 1 97 ? -22.458 3.936 42.396 1.00 44.53 97 ARG A C 1
ATOM 725 O O . ARG A 1 97 ? -22.026 4.392 41.313 1.00 44.53 97 ARG A O 1
#

Sequence (97 aa):
MPLLSGRTPARAAALWAFLLHTAAVLWIHFRWQPGLGDGVLAWMDFPLSLLWGHLSGGPFLAFSLLAGGALWAVLAAGLTRLVGRLARPDGPPAPGR

Secondary structure (DSSP, 8-state):
-----S--HHHHHHHHHHHHHHHHHHHHHHHSPTTHHHHHHHHHTTTGGGGTTT--HHHHHHHIIIIIHHHHHHHHHHHHHHHHHHTS--PPPPPP-

pLDDT: mean 85.94, std 14.72, range [42.34, 97.69]

Radius of gyration: 18.78 Å; chains: 1; bounding box: 42×29×58 Å

Foldseek 3Di:
DDDDDDDDVLQVQLVVQLVVQLVVLVCLLVPDDAPVSLVVLCVLQPPVSVVVVVDDDPVSSVCSSPVVSNVRSVVRSVVSVVCVVVPPPPDDPDPDD